Protein AF-A0A7X8TE52-F1 (afdb_monomer)

Foldseek 3Di:
DDPVVVCVVCVVVVNNDPCSVDPDDPDDDDDDPDPPPDDDDDDDDDPDDPDDDCVVVVDDDD

Structure (mmCIF, N/CA/C/O backbone):
data_AF-A0A7X8TE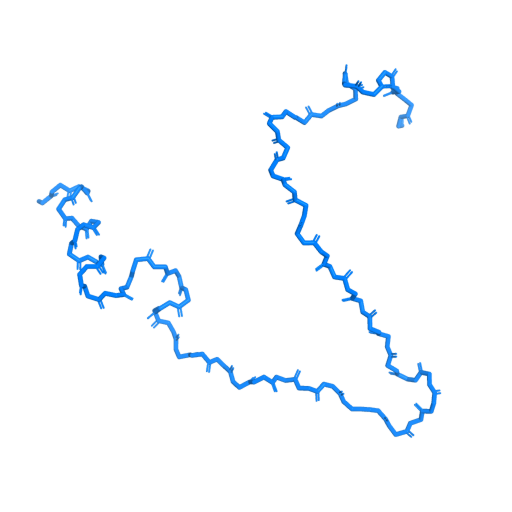52-F1
#
_entry.id   AF-A0A7X8TE52-F1
#
loop_
_atom_site.group_PDB
_atom_site.id
_atom_site.type_symbol
_atom_site.label_atom_id
_atom_site.label_alt_id
_atom_site.label_comp_id
_atom_site.label_asym_id
_atom_site.label_entity_id
_atom_site.label_seq_id
_atom_site.pdbx_PDB_ins_code
_atom_site.Cartn_x
_atom_site.Cartn_y
_atom_site.Cartn_z
_atom_site.occupancy
_atom_site.B_iso_or_equiv
_atom_site.auth_seq_id
_atom_site.auth_comp_id
_atom_site.auth_asym_id
_atom_site.auth_atom_id
_atom_site.pdbx_PDB_model_num
ATOM 1 N N . MET A 1 1 ? -29.106 9.574 11.350 1.00 71.75 1 MET A N 1
ATOM 2 C CA . MET A 1 1 ? -28.216 8.424 11.647 1.00 71.75 1 MET A CA 1
ATOM 3 C C . MET A 1 1 ? -26.842 8.952 12.024 1.00 71.75 1 MET A C 1
ATOM 5 O O . MET A 1 1 ? -26.439 9.955 11.452 1.00 71.75 1 MET A O 1
ATOM 9 N N . SER A 1 2 ? -26.144 8.333 12.978 1.00 95.75 2 SER A N 1
ATOM 10 C CA . SER A 1 2 ? -24.807 8.786 13.388 1.00 95.75 2 SER A CA 1
ATOM 11 C C . SER A 1 2 ? -23.701 8.146 12.528 1.00 95.75 2 SER A C 1
ATOM 13 O O . SER A 1 2 ? -23.913 7.060 11.977 1.00 95.75 2 SER A O 1
ATOM 15 N N . PRO A 1 3 ? -22.500 8.752 12.448 1.00 94.31 3 PRO A N 1
ATOM 16 C CA . PRO A 1 3 ? -21.344 8.147 11.775 1.00 94.31 3 PRO A CA 1
ATOM 17 C C . PRO A 1 3 ? -20.981 6.761 12.328 1.00 94.31 3 PRO A C 1
ATOM 19 O O . PRO A 1 3 ? -20.587 5.870 11.579 1.00 94.31 3 PRO A O 1
ATOM 22 N N . ALA A 1 4 ? -21.177 6.549 13.633 1.00 95.62 4 ALA A N 1
ATOM 23 C CA . ALA A 1 4 ? -20.953 5.259 14.280 1.00 95.62 4 ALA A CA 1
ATOM 24 C C . ALA A 1 4 ? -21.938 4.186 13.788 1.00 95.62 4 ALA A C 1
ATOM 26 O O . ALA A 1 4 ? -21.543 3.047 13.538 1.00 95.62 4 ALA A O 1
ATOM 27 N N . THR A 1 5 ? -23.212 4.547 13.602 1.00 96.31 5 THR A N 1
ATOM 28 C CA . THR A 1 5 ? -24.212 3.646 13.014 1.00 96.31 5 THR A CA 1
ATOM 29 C C . THR A 1 5 ? -23.847 3.285 11.574 1.00 96.31 5 THR A C 1
ATOM 31 O O . THR A 1 5 ? -23.873 2.106 11.231 1.00 96.31 5 THR A O 1
ATOM 34 N N . LEU A 1 6 ? -23.446 4.267 10.760 1.00 95.00 6 LEU A N 1
ATOM 35 C CA . LEU A 1 6 ? -22.997 4.042 9.379 1.00 95.00 6 LEU A CA 1
ATOM 36 C C . LEU A 1 6 ? -21.788 3.100 9.311 1.00 95.00 6 LEU A C 1
ATOM 38 O O . LEU A 1 6 ? -21.814 2.121 8.570 1.00 95.00 6 LEU A O 1
ATOM 42 N N . SER A 1 7 ? -20.768 3.345 10.137 1.00 93.31 7 SER A N 1
ATOM 43 C CA . SER A 1 7 ? -19.562 2.511 10.209 1.00 93.31 7 SER A CA 1
ATOM 44 C C . SER A 1 7 ? -19.880 1.052 10.558 1.00 93.31 7 SER A C 1
ATOM 46 O O . SER A 1 7 ? -19.357 0.123 9.934 1.00 93.31 7 SER A O 1
ATOM 48 N N . ARG A 1 8 ? -20.797 0.830 11.509 1.00 95.31 8 ARG A N 1
ATOM 49 C CA . ARG A 1 8 ? -21.196 -0.521 11.927 1.00 95.31 8 ARG A CA 1
ATOM 50 C C . ARG A 1 8 ? -21.960 -1.261 10.828 1.00 95.31 8 ARG A C 1
ATOM 52 O O . ARG A 1 8 ? -21.675 -2.430 10.583 1.00 95.31 8 ARG A O 1
ATOM 59 N N . VAL A 1 9 ? -22.871 -0.573 10.136 1.00 95.62 9 VAL A N 1
ATOM 60 C CA . VAL A 1 9 ? -23.615 -1.138 8.997 1.00 95.62 9 VAL A CA 1
ATOM 61 C C . VAL A 1 9 ? -22.669 -1.494 7.848 1.00 95.62 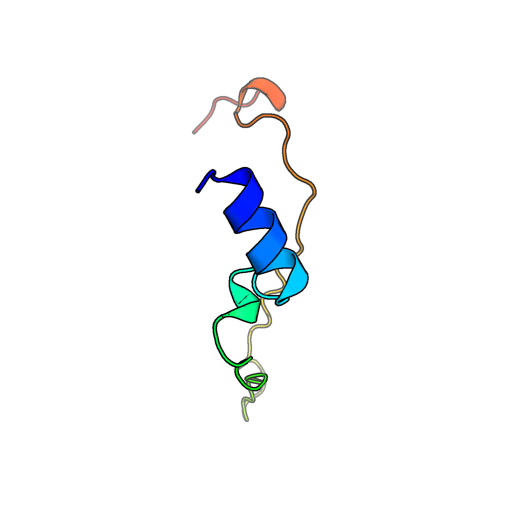9 VAL A C 1
ATOM 63 O O . VAL A 1 9 ? -22.722 -2.615 7.353 1.00 95.62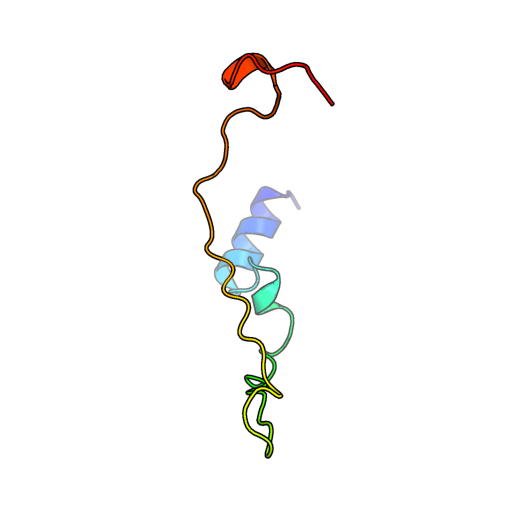 9 VAL A O 1
ATOM 66 N N . MET A 1 10 ? -21.758 -0.592 7.469 1.00 94.56 10 MET A N 1
ATOM 67 C CA . MET A 1 10 ? -20.775 -0.856 6.409 1.00 94.56 10 MET A CA 1
ATOM 68 C C . MET A 1 10 ? -19.838 -2.011 6.765 1.00 94.56 10 MET A C 1
ATOM 70 O O . MET A 1 10 ? -19.555 -2.848 5.917 1.00 94.56 10 MET A O 1
ATOM 74 N N . THR A 1 11 ? -19.400 -2.107 8.021 1.00 94.44 11 THR A N 1
ATOM 75 C CA . THR A 1 11 ? -18.570 -3.232 8.481 1.00 94.44 11 THR A CA 1
ATOM 76 C C . THR A 1 11 ? -19.314 -4.560 8.389 1.00 94.44 11 THR A C 1
ATOM 78 O O . THR A 1 11 ? -18.750 -5.533 7.898 1.00 94.44 11 THR A O 1
ATOM 81 N N . GLN A 1 12 ? -20.582 -4.605 8.804 1.00 94.62 12 GLN A N 1
ATOM 82 C CA . GLN A 1 12 ? -21.386 -5.826 8.733 1.00 94.62 12 GLN A CA 1
ATOM 83 C C . GLN A 1 12 ? -21.722 -6.236 7.294 1.00 94.62 12 GLN A C 1
ATOM 85 O O . GLN A 1 12 ? -21.796 -7.424 7.000 1.00 94.62 12 GLN A O 1
ATOM 90 N N . ALA A 1 13 ? -21.867 -5.263 6.395 1.00 93.69 13 ALA A N 1
ATOM 91 C CA . ALA A 1 13 ? -22.014 -5.502 4.963 1.00 93.69 13 ALA A CA 1
ATOM 92 C C . ALA A 1 13 ? -20.689 -5.867 4.263 1.00 93.69 13 ALA A C 1
ATOM 94 O O . ALA A 1 13 ? -20.701 -6.173 3.076 1.00 93.69 13 ALA A O 1
ATOM 95 N N . GLY A 1 14 ? -19.551 -5.816 4.967 1.00 91.12 14 GLY A N 1
ATOM 96 C CA . GLY A 1 14 ? -18.232 -6.060 4.385 1.00 91.12 14 GLY A CA 1
ATOM 97 C C . GLY A 1 14 ? -17.746 -4.948 3.455 1.00 91.12 14 GLY A C 1
ATOM 98 O O . GLY A 1 14 ? -16.889 -5.215 2.633 1.00 91.12 14 GLY A O 1
ATOM 99 N N . LEU A 1 15 ? -18.277 -3.727 3.578 1.00 92.44 15 LEU A N 1
ATOM 100 C CA . LEU A 1 15 ? -17.986 -2.554 2.737 1.00 92.44 15 LEU A CA 1
ATOM 101 C C . LEU A 1 15 ? -17.189 -1.471 3.486 1.00 92.44 15 LEU A C 1
ATOM 103 O O . LEU A 1 15 ? -17.261 -0.284 3.168 1.00 92.44 15 LEU A O 1
ATOM 107 N N . SER A 1 16 ? -16.481 -1.847 4.552 1.00 90.25 16 SER A N 1
ATOM 108 C CA . SER A 1 16 ? -15.767 -0.897 5.412 1.00 90.25 16 SER A CA 1
ATOM 109 C C . SER A 1 16 ? -14.417 -0.456 4.847 1.00 90.25 16 SER A C 1
ATOM 111 O O . SER A 1 16 ? -13.846 0.525 5.334 1.00 90.25 16 SER A O 1
ATOM 113 N N . LYS A 1 17 ? -13.894 -1.135 3.818 1.00 85.69 17 LYS A N 1
ATOM 114 C CA . LYS A 1 17 ? -12.672 -0.734 3.114 1.00 85.69 17 LYS A CA 1
ATOM 115 C C . LYS A 1 17 ? -13.009 -0.293 1.699 1.00 85.69 17 LYS A C 1
ATOM 117 O O . LYS A 1 17 ? -13.880 -0.840 1.040 1.00 85.69 17 LYS A O 1
ATOM 122 N N . ARG A 1 18 ? -12.218 0.647 1.180 1.00 82.56 18 ARG A N 1
ATOM 123 C CA . ARG A 1 18 ? -12.343 1.125 -0.205 1.00 82.56 18 ARG A CA 1
ATOM 124 C C . ARG A 1 18 ? -12.271 -0.009 -1.237 1.00 82.56 18 ARG A C 1
ATOM 126 O O . ARG A 1 18 ? -12.976 0.035 -2.231 1.00 82.56 18 ARG A O 1
ATOM 133 N N . ASN A 1 19 ? -11.448 -1.024 -0.974 1.00 82.38 19 ASN A N 1
ATOM 134 C CA . ASN A 1 19 ? -11.287 -2.182 -1.856 1.00 82.38 19 ASN A CA 1
ATOM 135 C C . ASN A 1 19 ? -12.503 -3.119 -1.886 1.00 82.38 19 ASN A C 1
ATOM 137 O O . ASN A 1 19 ? -12.521 -4.017 -2.718 1.00 82.38 19 ASN A O 1
ATOM 141 N N . ASP A 1 20 ? -13.469 -2.938 -0.985 1.00 85.31 20 ASP A N 1
ATOM 142 C CA . ASP A 1 20 ? -14.675 -3.763 -0.925 1.00 85.31 20 ASP A CA 1
ATOM 143 C C . ASP A 1 20 ? -15.828 -3.161 -1.759 1.00 85.31 20 ASP A C 1
ATOM 145 O O . ASP A 1 20 ? -16.846 -3.813 -1.967 1.00 85.31 20 ASP A O 1
ATOM 149 N N . ILE A 1 21 ? -15.678 -1.914 -2.229 1.00 86.12 21 ILE A N 1
ATOM 150 C CA . ILE A 1 21 ? -16.699 -1.172 -2.990 1.00 86.12 21 ILE A CA 1
ATOM 151 C C . ILE A 1 21 ? -16.689 -1.581 -4.467 1.00 86.12 21 ILE A C 1
ATOM 153 O O . ILE A 1 21 ? -17.744 -1.738 -5.076 1.00 86.12 21 ILE A O 1
ATOM 157 N N . ASP A 1 22 ? -15.494 -1.764 -5.029 1.00 84.94 22 ASP A N 1
ATOM 158 C CA . ASP A 1 22 ? -15.294 -2.083 -6.439 1.00 84.94 22 ASP A CA 1
ATOM 159 C C . ASP A 1 22 ? -14.818 -3.534 -6.615 1.00 84.94 22 ASP A C 1
ATOM 161 O O . ASP A 1 22 ? -14.049 -4.041 -5.790 1.00 84.94 22 ASP A O 1
ATOM 165 N N . PRO A 1 23 ? -15.198 -4.216 -7.714 1.00 83.56 23 PRO A N 1
ATOM 166 C CA . PRO A 1 23 ? -14.691 -5.546 -8.017 1.00 83.56 23 PRO A CA 1
ATOM 167 C C . PRO A 1 23 ? -13.162 -5.549 -8.084 1.00 83.56 23 PRO A C 1
ATOM 169 O O . PRO A 1 23 ? -12.542 -4.700 -8.732 1.00 83.56 23 PRO A O 1
ATOM 172 N N . ARG A 1 24 ? -12.533 -6.546 -7.450 1.00 83.00 24 ARG A N 1
ATOM 173 C CA . ARG A 1 24 ? -11.077 -6.693 -7.497 1.00 83.00 24 ARG A CA 1
ATOM 174 C C . ARG A 1 24 ? -10.636 -6.915 -8.940 1.00 83.00 24 ARG A C 1
ATOM 176 O O . ARG A 1 24 ? -10.959 -7.938 -9.540 1.00 83.00 24 ARG A O 1
ATOM 183 N N . GLN A 1 25 ? -9.863 -5.975 -9.475 1.00 85.06 25 GLN A N 1
ATOM 184 C CA . GLN A 1 25 ? -9.315 -6.120 -10.817 1.00 85.06 25 GLN A CA 1
ATOM 185 C C . GLN A 1 25 ? -8.409 -7.362 -10.898 1.00 85.06 25 GLN A C 1
ATOM 187 O O . GLN A 1 25 ? -7.707 -7.679 -9.926 1.00 85.06 25 GLN A O 1
ATOM 192 N N . PRO A 1 26 ? -8.409 -8.076 -12.038 1.00 86.19 26 PRO A N 1
ATOM 193 C CA . PRO A 1 26 ? -7.508 -9.197 -12.248 1.00 86.19 26 PRO A CA 1
ATOM 194 C C . PRO A 1 26 ? -6.053 -8.741 -12.111 1.00 86.19 26 PRO A C 1
ATOM 196 O O . PRO A 1 26 ? -5.687 -7.629 -12.490 1.00 86.19 26 PRO A O 1
ATOM 199 N N . VAL A 1 27 ? -5.208 -9.612 -11.555 1.00 85.31 27 VAL A N 1
ATOM 200 C CA . VAL A 1 27 ? -3.787 -9.305 -11.354 1.00 85.31 27 VAL A CA 1
ATOM 201 C C . VAL A 1 27 ? -3.120 -9.114 -12.714 1.00 85.31 27 VAL A C 1
ATOM 203 O O . VAL A 1 27 ? -2.880 -10.084 -13.435 1.00 85.31 27 VAL A O 1
ATOM 206 N N . ALA A 1 28 ? -2.780 -7.870 -13.044 1.00 83.00 2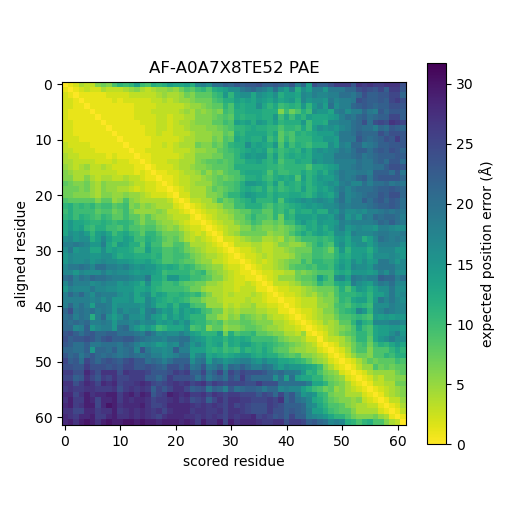8 ALA A N 1
ATOM 207 C CA . ALA A 1 28 ? -1.965 -7.555 -14.206 1.00 83.00 28 ALA A CA 1
ATOM 208 C C . ALA A 1 28 ? -0.528 -8.039 -13.956 1.00 83.00 28 ALA A C 1
ATOM 210 O O . ALA A 1 28 ? 0.228 -7.434 -13.195 1.00 83.00 28 ALA A O 1
ATOM 211 N N . ARG A 1 29 ? -0.154 -9.169 -14.566 1.00 86.81 29 ARG A N 1
ATOM 212 C CA . ARG A 1 29 ? 1.235 -9.645 -14.576 1.00 86.81 29 ARG A CA 1
ATOM 213 C C . ARG A 1 29 ? 1.906 -9.135 -15.836 1.00 86.81 29 ARG A C 1
ATOM 215 O O . ARG A 1 29 ? 1.600 -9.605 -16.930 1.00 86.81 29 ARG A O 1
ATOM 222 N N . TYR A 1 30 ? 2.823 -8.193 -15.672 1.00 86.56 30 TYR A N 1
ATOM 223 C CA . TYR A 1 30 ? 3.635 -7.719 -16.778 1.00 86.56 30 TYR A CA 1
ATOM 224 C C . TYR A 1 30 ? 4.516 -8.854 -17.311 1.00 86.56 30 TYR A C 1
ATOM 226 O O . TYR A 1 30 ? 5.127 -9.599 -16.542 1.00 86.56 30 TYR A O 1
ATOM 234 N N . LYS A 1 31 ? 4.563 -8.984 -18.636 1.00 85.75 31 LYS A N 1
ATOM 235 C CA . LYS A 1 31 ? 5.464 -9.879 -19.364 1.00 85.75 31 LYS A CA 1
ATOM 236 C C . LYS A 1 31 ? 6.191 -9.055 -20.415 1.00 85.75 31 LYS A C 1
ATOM 238 O O . LYS A 1 31 ? 5.577 -8.196 -21.040 1.00 85.75 31 LYS A O 1
ATOM 243 N N . TYR A 1 32 ? 7.469 -9.341 -20.608 1.00 86.94 32 TYR A N 1
ATOM 244 C CA . TYR A 1 32 ? 8.276 -8.743 -21.661 1.00 86.94 32 TYR A CA 1
ATOM 245 C C . TYR A 1 32 ? 9.070 -9.850 -22.341 1.00 86.94 32 TYR A C 1
ATOM 247 O O . TYR A 1 32 ? 9.532 -10.772 -21.667 1.00 86.94 32 TYR A O 1
ATOM 255 N N . ALA A 1 33 ? 9.148 -9.797 -23.669 1.00 90.31 33 ALA A N 1
ATOM 256 C CA . ALA A 1 33 ? 9.799 -10.836 -24.464 1.00 90.31 33 ALA A CA 1
ATOM 257 C C . ALA A 1 33 ? 11.329 -10.721 -24.411 1.00 90.31 33 ALA A C 1
ATOM 259 O O . ALA A 1 33 ? 12.032 -11.726 -24.456 1.00 90.31 33 ALA A O 1
ATOM 260 N N . GLU A 1 34 ? 11.833 -9.495 -24.296 1.00 92.56 34 GLU A N 1
ATOM 261 C CA . GLU A 1 34 ? 13.259 -9.201 -24.319 1.00 92.56 34 GLU A CA 1
ATOM 262 C C . GLU A 1 34 ? 13.863 -9.211 -22.907 1.00 92.56 34 GLU A C 1
ATOM 264 O O . GLU A 1 34 ? 13.250 -8.701 -21.956 1.00 92.56 34 GLU A O 1
ATOM 269 N N . PRO A 1 35 ? 15.081 -9.754 -22.746 1.00 84.44 35 PRO A N 1
ATOM 270 C CA . PRO A 1 35 ? 15.788 -9.717 -21.475 1.00 84.44 35 PRO A CA 1
ATOM 271 C C . PRO A 1 35 ? 16.063 -8.266 -21.060 1.00 84.44 35 PRO A C 1
ATOM 273 O O . PRO A 1 35 ? 16.553 -7.461 -21.843 1.00 84.44 35 PRO A O 1
ATOM 276 N N . GLY A 1 36 ? 15.740 -7.927 -19.810 1.00 86.94 36 GLY A N 1
ATOM 277 C CA . GLY A 1 36 ? 15.910 -6.574 -19.264 1.00 86.94 36 GLY A CA 1
ATOM 278 C C . GLY A 1 36 ? 14.744 -5.610 -19.517 1.00 86.94 36 GLY A C 1
ATOM 279 O O . GLY A 1 36 ? 14.702 -4.556 -18.891 1.00 86.94 36 GLY A O 1
ATOM 280 N N . GLY A 1 37 ? 13.750 -5.971 -20.337 1.00 87.31 37 GLY A N 1
ATOM 281 C CA . GLY A 1 37 ? 12.597 -5.103 -20.629 1.00 87.31 37 GLY A CA 1
ATOM 282 C C . GLY A 1 37 ? 11.554 -4.992 -19.507 1.00 87.31 37 GLY A C 1
ATOM 283 O O . GLY A 1 37 ? 10.530 -4.329 -19.659 1.00 87.31 37 GLY A O 1
ATOM 284 N N . LEU A 1 38 ? 11.802 -5.634 -18.363 1.00 90.94 38 LEU A N 1
ATOM 285 C CA . LEU A 1 38 ? 10.946 -5.578 -17.185 1.00 90.94 38 LEU A CA 1
ATOM 286 C C . LEU A 1 38 ? 11.753 -5.174 -15.955 1.00 90.94 38 LEU A C 1
ATOM 288 O O . LEU A 1 38 ? 12.609 -5.923 -15.488 1.00 90.94 38 LEU A O 1
ATOM 292 N N . ILE A 1 39 ? 11.432 -4.004 -15.400 1.00 84.81 39 ILE A N 1
ATOM 293 C CA . ILE A 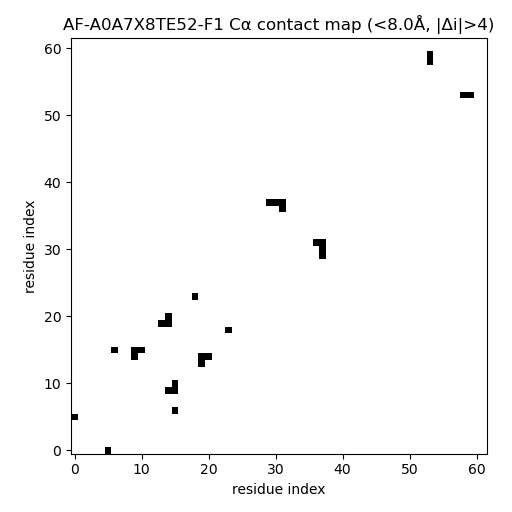1 39 ? 11.981 -3.540 -14.126 1.00 84.81 39 ILE A CA 1
ATOM 294 C C . ILE A 1 39 ? 10.967 -3.847 -13.031 1.00 84.81 39 ILE A C 1
ATOM 296 O O . ILE A 1 39 ? 9.867 -3.293 -13.000 1.00 84.81 39 ILE A O 1
ATOM 300 N N . HIS A 1 40 ? 11.345 -4.727 -12.108 1.00 84.62 40 HIS A N 1
ATOM 301 C CA . HIS A 1 40 ? 10.520 -5.030 -10.947 1.00 84.62 40 HIS A CA 1
ATOM 302 C C . HIS A 1 40 ? 10.826 -4.054 -9.810 1.00 84.62 40 HIS A C 1
ATOM 304 O O . HIS A 1 40 ? 11.829 -4.186 -9.108 1.00 84.62 40 HIS A O 1
ATOM 310 N N . LEU A 1 41 ? 9.944 -3.078 -9.607 1.00 83.81 41 LEU A N 1
ATOM 311 C CA . LEU A 1 41 ? 10.017 -2.166 -8.470 1.00 83.81 41 LEU A CA 1
ATOM 312 C C . LEU A 1 41 ? 9.271 -2.781 -7.283 1.00 83.81 41 LEU A C 1
ATOM 314 O O . LEU A 1 41 ? 8.043 -2.809 -7.241 1.00 83.81 41 LEU A O 1
ATOM 318 N N . ASN A 1 42 ? 10.016 -3.280 -6.300 1.00 83.06 42 ASN A N 1
ATOM 319 C CA . ASN A 1 42 ? 9.430 -3.705 -5.034 1.00 83.06 42 ASN A CA 1
ATOM 320 C C . ASN A 1 42 ? 9.282 -2.503 -4.102 1.00 83.06 42 ASN A C 1
ATOM 322 O O . ASN A 1 42 ? 10.277 -1.951 -3.639 1.00 83.06 42 ASN A O 1
ATOM 326 N N . ILE A 1 43 ? 8.044 -2.159 -3.756 1.00 84.88 43 ILE A N 1
ATOM 327 C CA . ILE 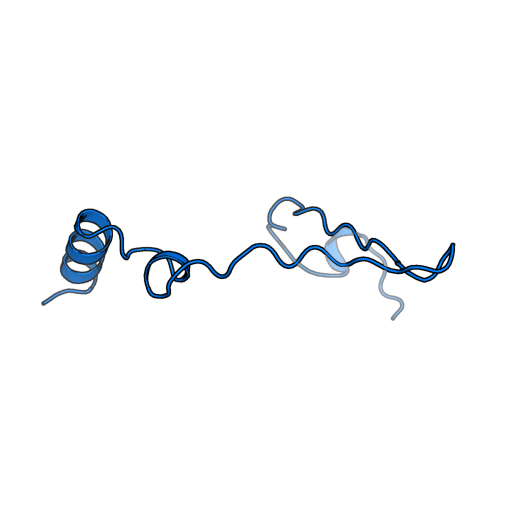A 1 43 ? 7.760 -1.247 -2.648 1.00 84.88 43 ILE A CA 1
AT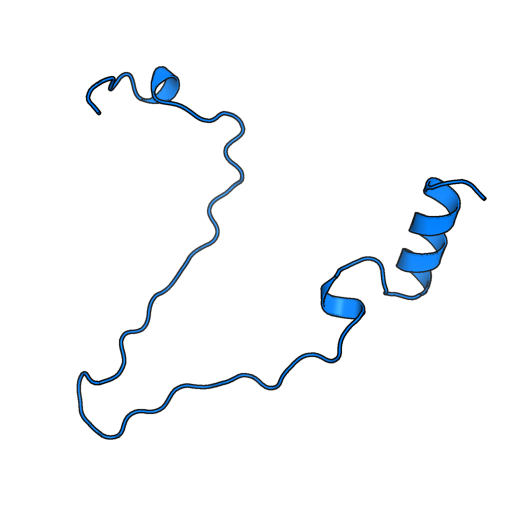OM 328 C C . ILE A 1 43 ? 7.402 -2.105 -1.443 1.00 84.88 43 ILE A C 1
ATOM 330 O O . ILE A 1 43 ? 6.427 -2.857 -1.463 1.00 84.88 43 ILE A O 1
ATOM 334 N N . LYS A 1 44 ? 8.201 -2.007 -0.384 1.00 83.75 44 LYS A N 1
ATOM 335 C CA . LYS A 1 44 ? 7.872 -2.621 0.901 1.00 83.75 44 LYS A CA 1
ATOM 336 C C . LYS A 1 44 ? 7.187 -1.579 1.770 1.00 83.75 44 LYS A C 1
ATOM 338 O O . LYS A 1 44 ? 7.688 -0.466 1.903 1.00 83.75 44 LYS A O 1
ATOM 343 N N . HIS A 1 45 ? 6.059 -1.943 2.375 1.00 79.44 45 HIS A N 1
ATOM 344 C CA . HIS A 1 45 ? 5.474 -1.103 3.411 1.00 79.44 45 HIS A CA 1
ATOM 345 C C . HIS A 1 45 ? 6.418 -1.077 4.610 1.00 79.44 45 HIS A C 1
ATOM 347 O O . HIS A 1 45 ? 6.707 -2.112 5.210 1.00 79.44 45 HIS A O 1
ATOM 353 N N . LEU A 1 46 ? 6.889 0.116 4.944 1.00 78.81 46 LEU A N 1
ATOM 354 C CA . LEU A 1 46 ? 7.539 0.379 6.215 1.00 78.81 46 LEU A CA 1
ATOM 355 C C . LEU A 1 46 ? 6.462 0.629 7.279 1.00 78.81 46 LEU A C 1
ATOM 357 O O . LEU A 1 46 ? 5.318 0.967 6.955 1.00 78.81 46 LEU A O 1
ATOM 361 N N . GLY A 1 47 ? 6.823 0.437 8.550 1.00 78.31 47 GLY A N 1
ATOM 362 C CA . GLY A 1 47 ? 5.968 0.829 9.669 1.00 78.31 47 GLY A CA 1
ATOM 363 C C . GLY A 1 47 ? 5.573 2.305 9.566 1.00 78.31 47 GLY A C 1
ATOM 364 O O . GLY A 1 47 ? 6.251 3.101 8.914 1.00 78.31 47 GLY A O 1
ATOM 365 N N . ARG A 1 48 ? 4.455 2.686 10.192 1.00 76.81 48 ARG A N 1
ATOM 366 C CA . ARG A 1 48 ? 4.051 4.096 10.223 1.00 76.81 48 ARG A CA 1
ATOM 367 C C . ARG A 1 48 ? 5.110 4.905 10.968 1.00 76.81 48 ARG A C 1
ATOM 369 O O . ARG A 1 48 ? 5.392 4.615 12.126 1.00 76.81 48 ARG A O 1
ATOM 376 N N . SER A 1 49 ? 5.648 5.939 10.329 1.00 74.25 49 SER A N 1
ATOM 377 C CA . SER A 1 49 ? 6.445 6.942 11.029 1.00 74.25 49 SER A CA 1
ATOM 378 C C . SER A 1 49 ? 5.539 7.695 11.998 1.00 74.25 49 SER A C 1
ATOM 380 O O . SER A 1 49 ? 4.589 8.349 11.570 1.00 74.25 49 SER A O 1
ATOM 382 N N . GLU A 1 50 ? 5.823 7.622 13.296 1.00 74.50 50 GLU A N 1
ATOM 383 C CA . GLU A 1 50 ? 5.056 8.369 14.303 1.00 74.50 50 GLU A CA 1
ATOM 384 C C . GLU A 1 50 ? 5.264 9.887 14.180 1.00 74.50 50 GLU A C 1
ATOM 386 O O . GLU A 1 50 ? 4.406 10.674 14.577 1.00 74.50 50 GLU A O 1
ATOM 391 N N . ARG A 1 51 ? 6.400 10.318 13.614 1.00 68.19 51 ARG A N 1
ATOM 392 C CA . ARG A 1 51 ? 6.763 11.726 13.398 1.00 68.19 51 ARG A CA 1
ATOM 393 C C . ARG A 1 51 ? 7.553 11.872 12.092 1.00 68.19 51 ARG A C 1
ATOM 395 O O . ARG A 1 51 ? 8.321 10.986 11.731 1.00 68.19 51 ARG A O 1
ATOM 402 N N . VAL A 1 52 ? 7.378 12.994 11.394 1.00 74.62 52 VAL A N 1
ATOM 403 C CA . VAL A 1 52 ? 8.072 13.319 10.132 1.00 74.62 52 VAL A CA 1
ATOM 404 C C . VAL A 1 52 ? 9.032 14.494 10.358 1.00 74.62 52 VAL A C 1
ATOM 406 O O . VAL A 1 52 ? 8.676 15.442 11.057 1.00 74.62 52 VAL A O 1
ATOM 409 N N . GLY A 1 53 ? 10.226 14.457 9.751 1.00 68.25 53 GLY A N 1
ATOM 410 C CA . GLY A 1 53 ? 11.084 15.637 9.571 1.00 68.25 53 GLY A CA 1
ATOM 411 C C . GLY A 1 53 ? 12.557 15.476 9.972 1.00 68.25 53 GLY A C 1
ATOM 412 O O . GLY A 1 53 ? 12.914 14.643 10.803 1.00 68.25 53 GLY A O 1
ATOM 413 N N . HIS A 1 54 ? 13.397 16.361 9.422 1.00 72.38 54 HIS A N 1
ATOM 414 C CA . HIS A 1 54 ? 14.847 16.498 9.663 1.00 72.38 54 HIS A CA 1
ATOM 415 C C . HIS A 1 54 ? 15.273 16.497 11.143 1.00 72.38 54 HIS A C 1
ATOM 417 O O . HIS A 1 54 ? 16.391 16.126 11.482 1.00 72.38 54 HIS A O 1
ATOM 423 N N . ARG A 1 55 ? 14.369 16.865 12.057 1.00 59.06 55 ARG A N 1
ATOM 424 C CA . ARG A 1 55 ? 14.617 16.933 13.505 1.00 59.06 55 ARG A CA 1
ATOM 425 C C . ARG A 1 55 ? 14.915 15.574 14.162 1.00 59.06 55 ARG A C 1
ATOM 427 O O . ARG A 1 55 ? 15.429 15.579 15.273 1.00 59.06 55 ARG A O 1
ATOM 434 N N . ILE A 1 56 ? 14.587 14.447 13.519 1.00 71.19 56 ILE A N 1
ATOM 435 C CA . ILE A 1 56 ? 14.897 13.099 14.040 1.00 71.19 56 ILE A CA 1
ATOM 436 C C . ILE A 1 56 ? 16.322 12.670 13.671 1.00 71.19 56 ILE A C 1
ATOM 438 O O . ILE A 1 56 ? 17.022 12.106 14.502 1.00 71.19 56 ILE A O 1
ATOM 442 N N . THR A 1 57 ? 16.756 12.959 12.444 1.00 68.69 57 THR A N 1
ATOM 443 C CA . THR A 1 57 ? 18.068 12.556 11.909 1.00 68.69 57 THR A CA 1
ATOM 444 C C . THR A 1 57 ? 19.162 13.604 12.122 1.00 68.69 57 THR A C 1
ATOM 446 O O . THR A 1 57 ? 20.338 13.282 12.022 1.00 68.69 57 THR A O 1
ATOM 449 N N . GLY A 1 58 ? 18.797 14.855 12.411 1.00 64.31 58 GLY A N 1
ATOM 450 C CA . GLY A 1 58 ? 19.734 15.956 12.657 1.00 64.31 58 GLY A CA 1
ATOM 451 C C . GLY A 1 58 ? 20.302 16.626 11.401 1.00 64.31 58 GLY A C 1
ATOM 452 O O . GLY A 1 58 ? 20.912 17.684 11.517 1.00 64.31 58 GLY A O 1
ATOM 453 N N . ASP A 1 59 ? 20.063 16.073 10.214 1.00 74.00 59 ASP A N 1
ATOM 454 C CA . ASP A 1 59 ? 20.498 16.653 8.944 1.00 74.00 59 ASP A CA 1
ATOM 455 C C . ASP A 1 59 ? 19.514 17.731 8.469 1.00 74.00 59 ASP A C 1
ATOM 457 O O . ASP A 1 59 ? 18.306 17.500 8.430 1.00 74.00 59 ASP A O 1
ATOM 461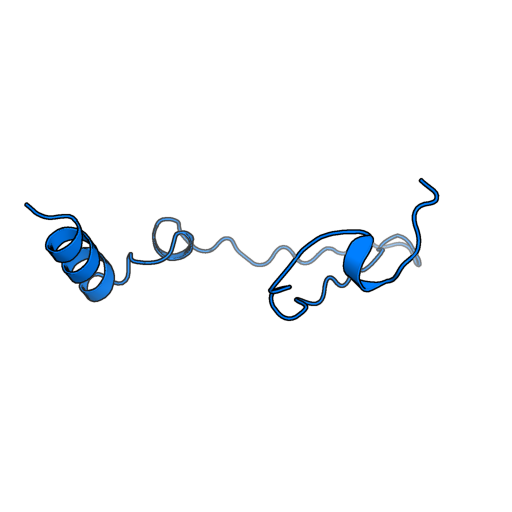 N N . ARG A 1 60 ? 20.029 18.924 8.160 1.00 71.38 60 ARG A N 1
ATOM 462 C CA . ARG A 1 60 ? 19.259 20.115 7.754 1.00 71.38 60 ARG A CA 1
ATOM 463 C C . ARG A 1 60 ? 19.546 20.561 6.327 1.00 71.38 60 ARG A C 1
ATOM 465 O O . ARG A 1 60 ? 19.049 21.609 5.920 1.00 71.38 60 ARG A O 1
ATOM 472 N N . THR A 1 61 ? 20.362 19.816 5.603 1.00 71.81 61 THR A N 1
ATOM 473 C CA . THR A 1 61 ? 20.863 20.241 4.302 1.00 71.81 61 THR A CA 1
ATOM 474 C C . THR A 1 61 ? 19.993 19.630 3.213 1.00 71.81 61 THR A C 1
ATOM 476 O O . THR A 1 61 ? 20.231 18.518 2.749 1.00 71.81 61 THR A O 1
ATOM 479 N N . GLY A 1 62 ? 18.939 20.368 2.870 1.00 59.69 62 GLY A N 1
ATOM 480 C CA . GLY A 1 62 ? 18.221 20.281 1.601 1.00 59.69 62 GLY A CA 1
ATOM 481 C C . GLY A 1 62 ? 18.488 21.532 0.781 1.00 59.69 62 GLY A 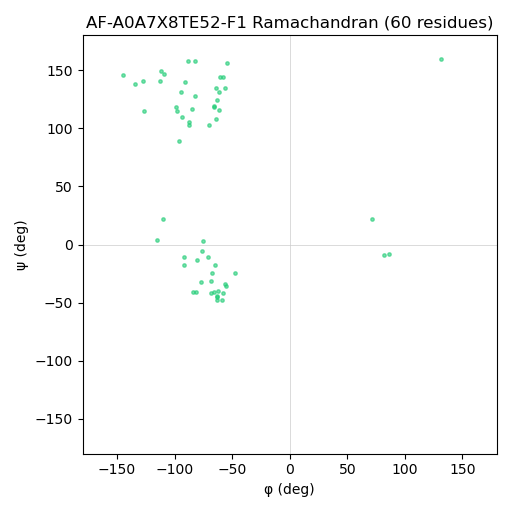C 1
ATOM 482 O O . GLY A 1 62 ? 18.729 22.590 1.409 1.00 59.69 62 GLY A O 1
#

pLDDT: mean 83.33, std 9.33, range [59.06, 96.31]

Mean predicted aligned error: 12.35 Å

Solvent-accessible surface area (backbone atoms only — not comparable to full-atom values): 4528 Å² total; per-residue (Å²): 136,54,73,68,57,51,52,53,53,30,47,75,71,58,48,67,46,79,75,53,74,50,83,80,72,79,85,83,76,89,83,59,93,54,92,81,68,65,82,86,82,83,82,76,88,70,78,84,74,93,72,87,64,48,85,79,79,71,58,81,88,126

Sequence (62 aa):
MSPATLSRVMTQAGLSKRNDIDPRQPVARYKYAEPGGLIHLNIKHLGRSERVGHRITGDRTG

Secondary structure (DSSP, 8-state):
--HHHHHHHHHHTT-SSGGGTSPPPP------SSTT-----PPPPPPPPSS-STTTT-----

Radius of gyration: 21.08 Å; Cα contacts (8 Å, |Δi|>4): 15; chains: 1; bounding box: 49×31×39 Å